Protein AF-A0A6S6XHQ0-F1 (afdb_monomer)

Structure (mmCIF, N/CA/C/O backbone):
data_AF-A0A6S6XHQ0-F1
#
_entry.id   AF-A0A6S6XHQ0-F1
#
loop_
_atom_site.group_PDB
_atom_site.id
_atom_site.type_symbol
_atom_site.label_atom_id
_atom_site.label_alt_id
_atom_site.label_comp_id
_atom_site.label_asym_id
_atom_site.label_entity_id
_atom_site.label_seq_id
_atom_site.pdbx_PDB_ins_code
_atom_site.Cartn_x
_atom_site.Cartn_y
_atom_site.Cartn_z
_atom_site.occupancy
_atom_site.B_iso_or_equiv
_atom_site.auth_seq_id
_atom_site.auth_comp_id
_atom_site.auth_asym_id
_atom_site.auth_atom_id
_atom_site.pdbx_PDB_model_num
ATOM 1 N N . MET A 1 1 ? -4.932 14.420 -19.752 1.00 38.62 1 MET A N 1
ATOM 2 C CA . MET A 1 1 ? -3.745 14.863 -20.520 1.00 38.62 1 MET A CA 1
ATOM 3 C C . MET A 1 1 ? -2.738 15.321 -19.471 1.00 38.62 1 MET A C 1
ATOM 5 O O . MET A 1 1 ? -2.984 16.343 -18.862 1.00 38.62 1 MET A O 1
ATOM 9 N N . THR A 1 2 ? -1.795 14.514 -18.988 1.00 37.59 2 THR A N 1
ATOM 10 C CA . THR A 1 2 ? -0.655 13.879 -19.672 1.00 37.59 2 THR A CA 1
ATOM 11 C C . THR A 1 2 ? -0.311 12.530 -19.008 1.00 37.59 2 THR A C 1
ATOM 13 O O . THR A 1 2 ? -0.291 12.421 -17.786 1.00 37.59 2 THR A O 1
ATOM 16 N N . GLN A 1 3 ? -0.064 11.478 -19.795 1.00 47.12 3 GLN A N 1
ATOM 17 C CA . GLN A 1 3 ? 0.500 10.215 -19.298 1.00 47.12 3 GLN A CA 1
ATOM 18 C C . GLN A 1 3 ? 2.016 10.282 -19.508 1.00 47.12 3 GLN A C 1
ATOM 20 O O . GLN A 1 3 ? 2.485 10.228 -20.641 1.00 47.12 3 GLN A O 1
ATOM 25 N N . VAL A 1 4 ? 2.787 10.441 -18.433 1.00 51.41 4 VAL A N 1
ATOM 26 C CA . VAL A 1 4 ? 4.240 10.227 -18.477 1.00 51.41 4 VAL A CA 1
ATOM 27 C C . VAL A 1 4 ? 4.456 8.715 -18.397 1.00 51.41 4 VAL A C 1
ATOM 29 O O . VAL A 1 4 ? 4.611 8.161 -17.311 1.00 51.41 4 VAL A O 1
ATOM 32 N N . GLU A 1 5 ? 4.359 8.018 -19.529 1.00 57.50 5 GLU A N 1
ATOM 33 C CA . GLU A 1 5 ? 4.591 6.571 -19.572 1.00 57.50 5 GLU A CA 1
ATOM 34 C C . GLU A 1 5 ? 6.095 6.289 -19.545 1.00 57.50 5 GLU A C 1
ATOM 36 O O . GLU A 1 5 ? 6.809 6.398 -20.542 1.00 57.50 5 GLU A O 1
ATOM 41 N N . ASN A 1 6 ? 6.595 5.969 -18.353 1.00 61.06 6 ASN A N 1
ATOM 42 C CA . ASN A 1 6 ? 7.999 5.672 -18.106 1.00 61.06 6 ASN A CA 1
ATOM 43 C C . ASN A 1 6 ? 8.284 4.209 -18.490 1.00 61.06 6 ASN A C 1
ATOM 45 O O . ASN A 1 6 ? 8.389 3.329 -17.635 1.00 61.06 6 ASN A O 1
ATOM 49 N N . TYR A 1 7 ? 8.325 3.937 -19.796 1.00 60.94 7 TYR A N 1
ATOM 50 C CA . TYR A 1 7 ? 8.617 2.610 -20.337 1.00 60.94 7 TYR A CA 1
ATOM 51 C C . TYR A 1 7 ? 10.016 2.150 -19.912 1.00 60.94 7 TYR A C 1
ATOM 53 O O . TYR A 1 7 ? 11.021 2.792 -20.231 1.00 60.94 7 TYR A O 1
ATOM 61 N N . ARG A 1 8 ? 10.104 1.001 -19.230 1.00 63.00 8 ARG A N 1
ATOM 62 C CA . ARG A 1 8 ? 11.395 0.360 -18.954 1.00 63.00 8 ARG A CA 1
ATOM 63 C C . ARG A 1 8 ? 11.858 -0.376 -20.209 1.00 63.00 8 ARG A C 1
ATOM 65 O O . ARG A 1 8 ? 11.155 -1.238 -20.735 1.00 63.00 8 ARG A O 1
ATOM 72 N N . LYS A 1 9 ? 13.054 -0.027 -20.685 1.00 63.47 9 LYS A N 1
ATOM 73 C CA . LYS A 1 9 ? 13.700 -0.664 -21.837 1.00 63.47 9 LYS A CA 1
ATOM 74 C C . LYS A 1 9 ? 14.762 -1.646 -21.341 1.00 63.47 9 LYS A C 1
ATOM 76 O O . LYS A 1 9 ? 15.659 -1.261 -20.599 1.00 63.47 9 LYS A O 1
ATOM 81 N N . SER A 1 10 ? 14.639 -2.909 -21.731 1.00 66.94 10 SER A N 1
ATOM 82 C CA . SER A 1 10 ? 15.709 -3.912 -21.689 1.00 66.94 10 SER A CA 1
ATOM 83 C C . SER A 1 10 ? 16.320 -4.051 -23.088 1.00 66.94 10 SER A C 1
ATOM 85 O O . SER A 1 10 ? 15.697 -3.627 -24.063 1.00 66.94 10 SER A O 1
ATOM 87 N N . ALA A 1 11 ? 17.505 -4.660 -23.203 1.00 68.69 11 ALA A N 1
ATOM 88 C CA . ALA A 1 11 ? 18.287 -4.748 -24.445 1.00 68.69 11 ALA A CA 1
ATOM 89 C C . ALA A 1 11 ? 17.481 -5.223 -25.676 1.00 68.69 11 ALA A C 1
ATOM 91 O O . ALA A 1 11 ? 17.742 -4.764 -26.784 1.00 68.69 11 ALA A O 1
ATOM 92 N N . HIS A 1 12 ? 16.461 -6.071 -25.486 1.00 68.56 12 HIS A N 1
ATOM 93 C CA . HIS A 1 12 ? 15.580 -6.547 -26.563 1.00 68.56 12 HIS A CA 1
ATOM 94 C C . HIS A 1 12 ? 14.076 -6.473 -26.257 1.00 68.56 12 HIS A C 1
ATOM 96 O O . HIS A 1 12 ? 13.276 -7.128 -26.922 1.00 68.56 12 HIS A O 1
ATOM 10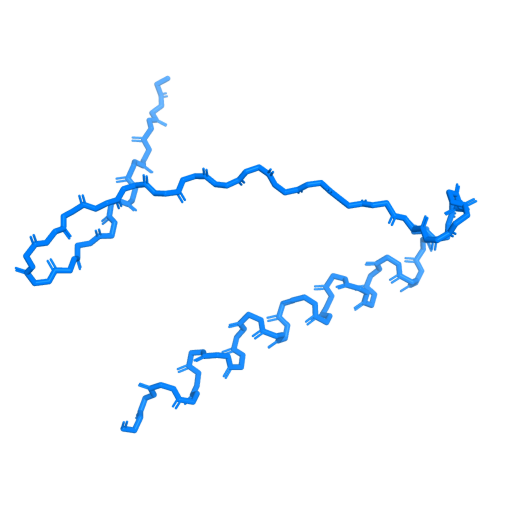2 N N . SER A 1 13 ? 13.638 -5.703 -25.255 1.00 60.53 13 SER A N 1
ATOM 103 C CA . SER A 1 13 ? 12.201 -5.600 -24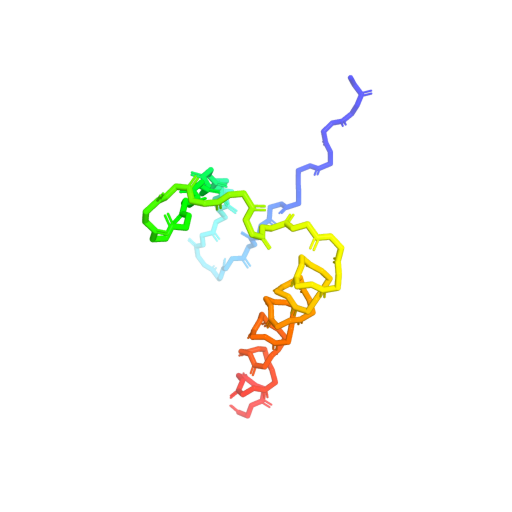.948 1.00 60.53 13 SER A CA 1
ATOM 104 C C . SER A 1 13 ? 11.856 -4.303 -24.228 1.00 60.53 13 SER A C 1
ATOM 106 O O . SER A 1 13 ? 12.475 -3.958 -23.223 1.00 60.53 13 SER A O 1
ATOM 108 N N . THR A 1 14 ? 10.829 -3.609 -24.716 1.00 72.50 14 THR A N 1
ATOM 109 C CA . THR A 1 14 ? 10.205 -2.476 -24.021 1.00 72.50 14 THR A CA 1
ATOM 110 C C . THR A 1 14 ? 8.937 -2.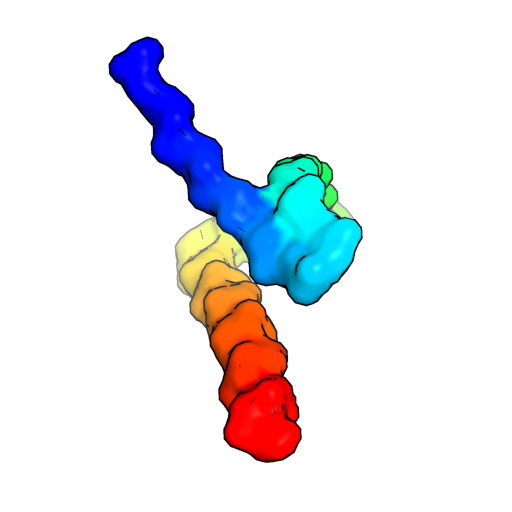987 -23.355 1.00 72.50 14 THR A C 1
ATOM 112 O O . THR A 1 14 ? 8.085 -3.545 -24.040 1.00 72.50 14 THR A O 1
ATOM 115 N N . TYR A 1 15 ? 8.824 -2.841 -22.035 1.00 73.19 15 TYR A N 1
ATOM 116 C CA . TYR A 1 15 ? 7.677 -3.347 -21.285 1.00 73.19 15 TYR A CA 1
ATOM 117 C C . TYR A 1 15 ? 7.094 -2.277 -20.362 1.00 73.19 15 TYR A C 1
ATOM 119 O O . TYR A 1 15 ? 7.818 -1.519 -19.712 1.00 73.19 15 TYR A O 1
ATOM 127 N N . ASP A 1 16 ? 5.768 -2.259 -20.289 1.00 70.88 16 ASP A N 1
ATOM 128 C CA . ASP A 1 16 ? 5.000 -1.566 -19.262 1.00 70.88 16 ASP A CA 1
ATOM 129 C C . ASP A 1 16 ? 4.240 -2.630 -18.471 1.00 70.88 16 ASP A C 1
ATOM 131 O O . ASP A 1 16 ? 3.360 -3.306 -19.002 1.00 70.88 16 ASP A O 1
ATOM 135 N N . ILE A 1 17 ? 4.645 -2.849 -17.220 1.00 75.56 17 ILE A N 1
ATOM 136 C CA . ILE A 1 17 ? 4.043 -3.878 -16.372 1.00 75.56 17 ILE A CA 1
ATOM 137 C C . ILE A 1 17 ? 3.411 -3.198 -15.163 1.00 75.56 17 ILE A C 1
ATOM 139 O O . ILE A 1 17 ? 4.082 -2.861 -14.184 1.00 75.56 17 ILE A O 1
ATOM 143 N N . LYS A 1 18 ? 2.094 -3.008 -15.248 1.00 82.12 18 LYS A N 1
ATOM 144 C CA . LYS A 1 18 ? 1.253 -2.414 -14.206 1.00 82.12 18 LYS A CA 1
ATOM 145 C C . LYS A 1 18 ? 0.623 -3.537 -13.372 1.00 82.12 18 LYS A C 1
ATOM 147 O O . LYS A 1 18 ? -0.122 -4.359 -13.893 1.00 82.12 18 LYS A O 1
ATOM 152 N N . TYR A 1 19 ? 0.922 -3.579 -12.071 1.00 82.94 19 TYR A N 1
ATOM 153 C CA . TYR A 1 19 ? 0.388 -4.586 -11.143 1.00 82.94 19 TYR A CA 1
ATOM 154 C C . TYR A 1 19 ? -0.618 -3.972 -10.160 1.00 82.94 19 TYR A C 1
ATOM 156 O O . TYR A 1 19 ? -0.305 -2.995 -9.482 1.00 82.94 19 TYR A O 1
ATOM 164 N N . HIS A 1 20 ? -1.787 -4.603 -10.010 1.00 86.69 20 HIS A N 1
ATOM 165 C CA . HIS A 1 20 ? -2.759 -4.304 -8.952 1.00 86.69 20 HIS A CA 1
ATOM 166 C C . HIS A 1 20 ? -2.690 -5.383 -7.864 1.00 86.69 20 HIS A C 1
ATOM 168 O O . HIS A 1 20 ? -3.286 -6.448 -7.994 1.00 86.69 20 HIS A O 1
ATOM 174 N N . LEU A 1 21 ? -1.949 -5.112 -6.787 1.00 83.19 21 LEU A N 1
ATOM 175 C CA . LEU A 1 21 ? -1.822 -6.022 -5.647 1.00 83.19 21 LEU A CA 1
ATOM 176 C C . LEU A 1 21 ? -2.619 -5.498 -4.449 1.00 83.19 21 LEU A C 1
ATOM 178 O O . LEU A 1 21 ? -2.321 -4.427 -3.920 1.00 83.19 21 LEU A O 1
ATOM 182 N N . VAL A 1 22 ? -3.583 -6.291 -3.982 1.00 87.38 22 VAL A N 1
ATOM 183 C CA . VAL A 1 22 ? -4.348 -6.042 -2.754 1.00 87.38 22 VAL A CA 1
ATOM 184 C C . VAL A 1 22 ? -4.139 -7.222 -1.812 1.00 87.38 22 VAL A C 1
ATOM 186 O O . VAL A 1 22 ? -4.232 -8.373 -2.228 1.00 87.38 22 VAL A O 1
ATOM 189 N N . TRP A 1 23 ? -3.853 -6.953 -0.539 1.00 84.19 23 TRP A N 1
ATOM 190 C CA . TRP A 1 23 ? -3.720 -7.990 0.485 1.00 84.19 23 TRP A CA 1
ATOM 191 C C . TRP A 1 23 ? -4.488 -7.606 1.750 1.00 84.19 23 TRP A C 1
ATOM 193 O O . TRP A 1 23 ? -4.690 -6.428 2.043 1.00 84.19 23 TRP A O 1
ATOM 203 N N . ILE A 1 24 ? -4.915 -8.618 2.507 1.00 83.50 24 ILE A N 1
ATOM 204 C CA . ILE A 1 24 ? -5.716 -8.477 3.731 1.00 83.50 24 ILE A CA 1
ATOM 205 C C . ILE A 1 24 ? -4.972 -9.153 4.889 1.00 83.50 24 ILE A C 1
ATOM 207 O O . ILE A 1 24 ? -4.197 -10.088 4.690 1.00 83.50 24 ILE A O 1
ATOM 211 N N . THR A 1 25 ? -5.180 -8.669 6.113 1.00 87.81 25 THR A N 1
ATOM 212 C CA . THR A 1 25 ? -4.595 -9.254 7.324 1.00 87.81 25 THR A CA 1
ATOM 213 C C . THR A 1 25 ? -5.281 -10.559 7.722 1.00 87.81 25 THR A C 1
ATOM 215 O O . THR A 1 25 ? -6.470 -10.781 7.469 1.00 87.81 25 THR A O 1
ATOM 218 N N . LYS A 1 26 ? -4.534 -11.432 8.407 1.00 84.12 26 LYS A N 1
ATOM 219 C CA . LYS A 1 26 ? -5.094 -12.643 9.015 1.00 84.12 26 LYS A CA 1
ATOM 220 C C . LYS A 1 26 ? -6.274 -12.260 9.923 1.00 84.12 26 LYS A C 1
ATOM 222 O O . LYS A 1 26 ? -6.157 -11.343 10.737 1.00 84.12 26 LYS A O 1
ATOM 227 N N . TYR A 1 27 ? -7.404 -12.955 9.771 1.00 89.19 27 TYR A N 1
ATOM 228 C CA . TYR A 1 27 ? -8.660 -12.713 10.503 1.00 89.19 27 TYR A CA 1
ATOM 229 C C . TYR A 1 27 ? -9.347 -11.361 10.240 1.00 89.19 27 TYR A C 1
ATOM 231 O O . TYR A 1 27 ? -10.195 -10.960 11.032 1.00 89.19 27 TYR A O 1
ATOM 239 N N . ARG A 1 28 ? -8.994 -10.648 9.157 1.00 78.69 28 ARG A N 1
ATOM 240 C CA . ARG A 1 28 ? -9.614 -9.366 8.757 1.00 78.69 28 ARG A CA 1
ATOM 241 C C . ARG A 1 28 ? -9.651 -8.307 9.867 1.00 78.69 28 ARG A C 1
ATOM 243 O O . ARG A 1 28 ? -10.488 -7.408 9.847 1.00 78.69 28 ARG A O 1
ATOM 250 N N . LYS A 1 29 ? -8.746 -8.389 10.844 1.00 78.69 29 LYS A N 1
ATOM 251 C CA . LYS A 1 29 ? -8.674 -7.386 11.908 1.00 78.69 29 LYS A CA 1
ATOM 252 C C . LYS A 1 29 ? -8.179 -6.069 11.313 1.00 78.69 29 LYS A C 1
ATOM 254 O O . LYS A 1 29 ? -7.195 -6.063 10.567 1.00 78.69 29 LYS A O 1
ATOM 259 N N . ALA A 1 30 ? -8.809 -4.959 11.694 1.00 77.81 30 ALA A N 1
ATOM 260 C CA . ALA A 1 30 ? -8.408 -3.599 11.323 1.00 77.81 30 ALA A CA 1
ATOM 261 C C . ALA A 1 30 ? -7.140 -3.147 12.085 1.00 77.81 30 ALA A C 1
ATOM 263 O O . ALA A 1 30 ? -7.111 -2.115 12.745 1.00 77.81 30 ALA A O 1
ATOM 264 N N . VAL A 1 31 ? -6.081 -3.961 12.026 1.00 79.75 31 VAL A N 1
ATOM 265 C CA . VAL A 1 31 ? -4.786 -3.726 12.690 1.00 79.75 31 VAL A CA 1
ATOM 266 C C . VAL A 1 31 ? -3.869 -2.795 11.894 1.00 79.75 31 VAL A C 1
ATOM 268 O O . VAL A 1 31 ? -2.831 -2.372 12.396 1.00 79.75 31 VAL A O 1
ATOM 271 N N . LEU A 1 32 ? -4.237 -2.451 10.657 1.00 76.19 32 LEU A N 1
ATOM 272 C CA . LEU A 1 32 ? -3.481 -1.536 9.798 1.00 76.19 32 LEU A CA 1
ATOM 273 C C . LEU A 1 32 ? -3.781 -0.066 10.130 1.00 76.19 32 LEU A C 1
ATOM 275 O O . LEU A 1 32 ? -4.055 0.731 9.236 1.00 76.19 32 LEU A O 1
ATOM 279 N N . THR A 1 33 ? -3.691 0.302 11.408 1.00 81.81 33 THR A N 1
ATOM 280 C CA . THR A 1 33 ? -3.975 1.663 11.883 1.00 81.81 33 THR A CA 1
ATOM 281 C C . THR A 1 33 ? -2.816 2.181 12.739 1.00 81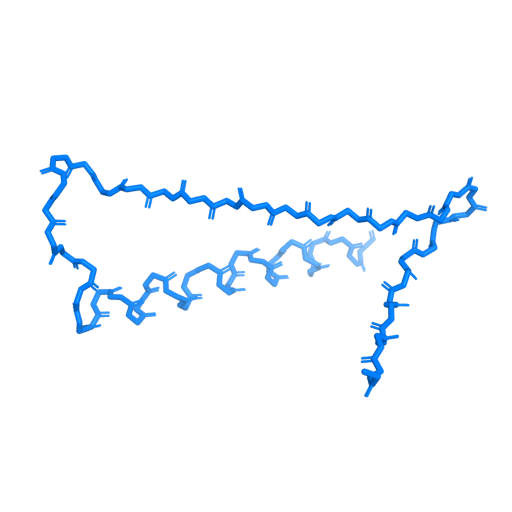.81 33 THR A C 1
ATOM 283 O O . THR A 1 33 ? -2.157 1.424 13.456 1.00 81.81 33 THR A O 1
ATOM 286 N N . GLY A 1 34 ? -2.521 3.480 12.637 1.00 85.19 34 GLY A N 1
ATOM 287 C CA . GLY A 1 34 ? -1.484 4.147 13.430 1.00 85.19 34 GLY A CA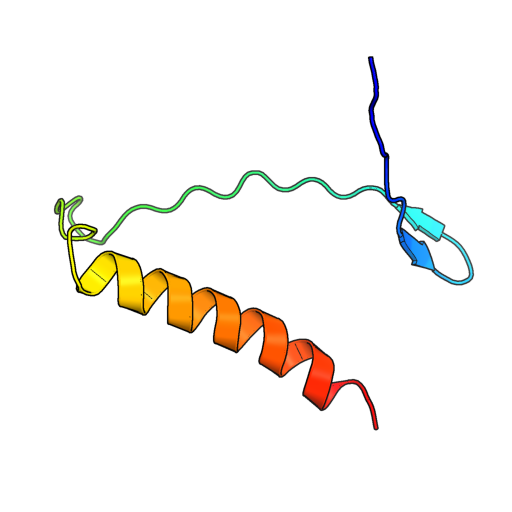 1
ATOM 288 C C . GLY A 1 34 ? -0.059 3.651 13.149 1.00 85.19 34 GLY A C 1
ATOM 289 O O . GLY A 1 34 ? 0.367 3.533 11.998 1.00 85.19 34 GLY A O 1
ATOM 290 N N . LYS A 1 35 ? 0.693 3.360 14.219 1.00 85.94 35 LYS A N 1
ATOM 291 C CA . LYS A 1 35 ? 2.133 3.032 14.168 1.00 85.94 35 LYS A CA 1
ATOM 292 C C . LYS A 1 35 ? 2.444 1.762 13.364 1.00 85.94 35 LYS A C 1
ATOM 294 O O . LYS A 1 35 ? 3.482 1.693 12.709 1.00 85.94 35 LYS A O 1
ATOM 299 N N . ILE A 1 36 ? 1.543 0.776 13.377 1.00 84.62 36 ILE A N 1
ATOM 300 C CA . ILE A 1 36 ? 1.725 -0.494 12.655 1.00 84.62 36 ILE A CA 1
ATOM 301 C C . ILE A 1 36 ? 1.698 -0.245 11.144 1.00 84.62 36 ILE A C 1
ATOM 303 O O . ILE A 1 36 ? 2.590 -0.697 10.431 1.00 84.62 36 ILE A O 1
ATOM 307 N N . ALA A 1 37 ? 0.739 0.553 10.662 1.00 86.25 37 ALA A N 1
ATOM 308 C CA . ALA A 1 37 ? 0.635 0.899 9.245 1.00 86.25 37 ALA A CA 1
ATOM 309 C C . ALA A 1 37 ? 1.882 1.634 8.737 1.00 86.25 37 ALA A C 1
ATOM 311 O O . ALA A 1 37 ? 2.348 1.373 7.624 1.00 86.25 37 ALA A O 1
ATOM 312 N N . GLN A 1 38 ? 2.438 2.527 9.560 1.00 88.81 38 GLN A N 1
ATOM 313 C CA . GLN A 1 38 ? 3.669 3.239 9.239 1.00 88.81 38 GLN A CA 1
ATOM 314 C C . GLN A 1 38 ? 4.857 2.274 9.120 1.00 88.81 38 GLN A C 1
AT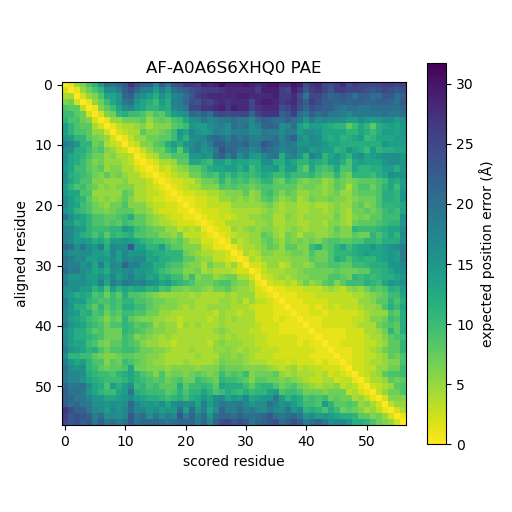OM 316 O O . GLN A 1 38 ? 5.520 2.256 8.083 1.00 88.81 38 GLN A O 1
ATOM 321 N N . ARG A 1 39 ? 5.058 1.397 10.112 1.00 88.00 39 ARG A N 1
ATOM 322 C CA . ARG A 1 39 ? 6.136 0.394 10.099 1.00 88.00 39 ARG A CA 1
ATOM 323 C C . ARG A 1 39 ? 6.025 -0.573 8.923 1.00 88.00 39 ARG A C 1
ATOM 325 O O . ARG A 1 39 ? 7.026 -0.871 8.279 1.00 88.00 39 ARG A O 1
ATOM 332 N N . THR A 1 40 ? 4.821 -1.026 8.573 1.00 88.50 40 THR A N 1
ATOM 333 C CA . THR A 1 40 ? 4.616 -1.874 7.388 1.00 88.50 40 THR A CA 1
ATOM 334 C C . THR A 1 40 ? 4.994 -1.147 6.093 1.00 88.50 40 THR A C 1
ATOM 336 O O . THR A 1 40 ? 5.569 -1.755 5.188 1.00 88.50 40 THR A O 1
ATOM 339 N N . ARG A 1 41 ? 4.709 0.159 5.993 1.00 87.12 41 ARG A N 1
ATOM 340 C CA . ARG A 1 41 ? 5.105 0.990 4.845 1.00 87.12 41 ARG A CA 1
ATOM 341 C C . ARG A 1 41 ? 6.627 1.127 4.747 1.00 87.12 41 ARG A C 1
ATOM 343 O O . ARG A 1 41 ? 7.179 0.969 3.658 1.00 87.12 41 ARG A O 1
ATOM 350 N N . GLU A 1 42 ? 7.288 1.362 5.876 1.00 90.31 42 GLU A N 1
ATOM 351 C CA . GLU A 1 42 ? 8.750 1.445 5.980 1.00 90.31 42 GLU A CA 1
ATOM 352 C C . GLU A 1 42 ? 9.420 0.123 5.583 1.00 90.31 42 GLU A C 1
ATOM 354 O O . GLU A 1 42 ? 10.321 0.120 4.746 1.00 90.31 42 GLU A O 1
ATOM 359 N N . LEU A 1 43 ? 8.930 -1.011 6.097 1.00 88.88 43 LEU A N 1
ATOM 360 C CA . LEU A 1 43 ? 9.446 -2.342 5.759 1.00 88.88 43 LEU A CA 1
ATOM 361 C C . LEU A 1 43 ? 9.306 -2.655 4.268 1.00 88.88 43 LEU A C 1
ATOM 363 O O . LEU A 1 43 ? 10.259 -3.122 3.647 1.00 88.88 43 LEU A O 1
ATOM 367 N N . ARG A 1 44 ? 8.148 -2.348 3.668 1.00 86.44 44 ARG A N 1
ATOM 368 C CA . ARG A 1 44 ? 7.939 -2.521 2.223 1.00 86.44 44 ARG A CA 1
ATOM 369 C C . ARG A 1 44 ? 8.962 -1.723 1.412 1.00 86.44 44 ARG A C 1
ATOM 371 O O . ARG A 1 44 ? 9.537 -2.247 0.462 1.00 86.44 44 ARG A O 1
ATOM 378 N N . SER A 1 45 ? 9.196 -0.471 1.803 1.00 84.75 45 SER A N 1
ATOM 379 C CA . SER A 1 45 ? 10.179 0.403 1.155 1.00 84.75 45 SER A CA 1
ATOM 380 C C . SER A 1 45 ? 11.606 -0.133 1.314 1.00 84.75 45 SER A C 1
ATOM 382 O O . SER A 1 45 ? 12.365 -0.184 0.347 1.00 84.75 45 SER A O 1
ATOM 384 N N . CYS A 1 46 ? 11.954 -0.621 2.507 1.00 87.06 46 CYS A N 1
ATOM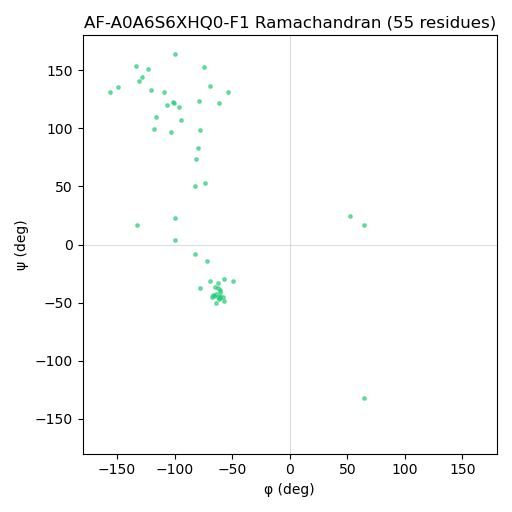 385 C CA . CYS A 1 46 ? 13.254 -1.226 2.788 1.00 87.06 46 CYS A CA 1
ATOM 386 C C . CYS A 1 46 ? 13.517 -2.469 1.921 1.00 87.06 46 CYS A C 1
ATOM 388 O O . CYS A 1 46 ? 14.584 -2.578 1.318 1.00 87.06 46 CYS A O 1
ATOM 390 N N . ILE A 1 47 ? 12.538 -3.375 1.798 1.00 86.44 47 ILE A N 1
ATOM 391 C CA . ILE A 1 47 ? 12.657 -4.584 0.966 1.00 86.44 47 ILE A CA 1
ATOM 392 C C . ILE A 1 47 ? 12.854 -4.216 -0.506 1.00 86.44 47 ILE A C 1
ATOM 394 O O . ILE A 1 47 ? 13.727 -4.782 -1.165 1.00 86.44 47 ILE A O 1
ATOM 398 N N . HIS A 1 48 ? 12.071 -3.259 -1.012 1.00 81.44 48 HIS A N 1
ATOM 399 C CA . HIS A 1 48 ? 12.203 -2.794 -2.390 1.00 81.44 48 HIS A CA 1
ATOM 400 C C . HIS A 1 48 ? 13.619 -2.278 -2.669 1.00 81.44 48 HIS A C 1
ATOM 402 O O . HIS A 1 48 ? 14.231 -2.707 -3.642 1.00 81.44 48 HIS A O 1
ATOM 408 N N . LYS A 1 49 ? 14.161 -1.419 -1.795 1.00 78.69 49 LYS A N 1
ATOM 409 C CA . LYS A 1 49 ? 15.502 -0.833 -1.957 1.00 78.69 49 LYS A CA 1
ATOM 410 C C . LYS A 1 49 ? 16.621 -1.870 -1.853 1.00 78.69 49 LYS A C 1
ATOM 412 O O . LYS A 1 49 ? 17.494 -1.902 -2.711 1.00 78.69 49 LYS A O 1
ATOM 417 N N . ARG A 1 50 ? 16.536 -2.792 -0.887 1.00 77.62 50 ARG A N 1
ATOM 418 C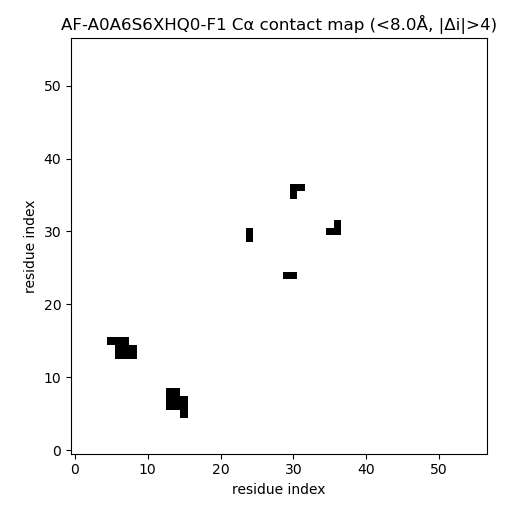 CA . ARG A 1 50 ? 17.554 -3.835 -0.663 1.00 77.62 50 ARG 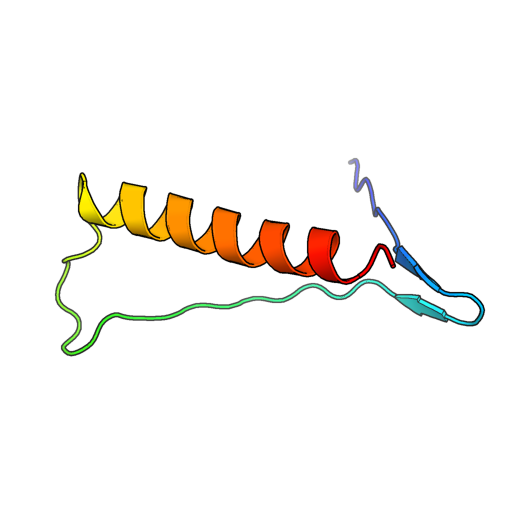A CA 1
ATOM 419 C C . ARG A 1 50 ? 17.800 -4.715 -1.895 1.00 77.62 50 ARG A C 1
ATOM 421 O O . ARG A 1 50 ? 18.901 -5.230 -2.070 1.00 77.62 50 ARG A O 1
ATOM 428 N N . ARG A 1 51 ? 16.785 -4.909 -2.745 1.00 63.91 51 ARG A N 1
ATOM 429 C CA . ARG A 1 51 ? 16.931 -5.692 -3.980 1.00 63.91 51 ARG A CA 1
ATOM 430 C C . ARG A 1 51 ? 17.806 -4.991 -5.024 1.00 63.91 51 ARG A C 1
ATOM 432 O O . ARG A 1 51 ? 18.465 -5.686 -5.787 1.00 63.91 51 ARG A O 1
ATOM 439 N N . TYR A 1 52 ? 17.816 -3.660 -5.062 1.00 61.62 52 TYR A N 1
ATOM 440 C CA . TYR A 1 52 ? 18.636 -2.916 -6.019 1.00 61.62 52 TYR A CA 1
ATOM 441 C C . TYR A 1 52 ? 20.107 -2.874 -5.593 1.00 61.62 52 TYR A C 1
ATOM 443 O O . TYR A 1 52 ? 20.967 -3.078 -6.441 1.00 61.62 52 TYR A O 1
ATOM 451 N N . ASP A 1 53 ? 20.397 -2.747 -4.293 1.00 60.75 53 ASP A N 1
ATOM 452 C CA . ASP A 1 53 ? 21.784 -2.720 -3.790 1.00 60.75 53 ASP A CA 1
ATOM 453 C C . ASP A 1 53 ? 22.539 -4.039 -4.018 1.00 60.75 53 ASP A C 1
ATOM 455 O O . ASP A 1 53 ? 23.724 -4.043 -4.333 1.00 60.75 53 ASP A O 1
ATOM 459 N N . LYS A 1 54 ? 21.855 -5.185 -3.907 1.00 55.91 54 LYS A N 1
ATOM 460 C CA . LYS A 1 54 ? 22.460 -6.506 -4.156 1.00 55.91 54 LYS A CA 1
ATOM 461 C C . LYS A 1 54 ? 22.742 -6.796 -5.635 1.00 55.91 54 LYS A C 1
ATOM 463 O O . LYS A 1 54 ? 23.434 -7.766 -5.914 1.00 55.91 54 LYS A O 1
ATOM 468 N N . MET A 1 55 ? 22.180 -6.012 -6.556 1.00 49.28 55 MET A N 1
ATOM 469 C CA . MET A 1 55 ? 22.284 -6.233 -8.004 1.00 49.28 55 MET A CA 1
ATOM 470 C C . MET A 1 55 ? 23.354 -5.350 -8.667 1.00 49.28 55 MET A C 1
ATOM 472 O O . MET A 1 55 ? 23.465 -5.356 -9.887 1.00 49.28 55 MET A O 1
ATOM 476 N N . SER A 1 56 ? 24.100 -4.567 -7.880 1.00 45.50 56 SER A N 1
ATOM 477 C CA . SER A 1 56 ? 25.119 -3.632 -8.373 1.00 45.50 56 SER A CA 1
ATOM 478 C C . SER A 1 56 ? 26.558 -4.175 -8.278 1.00 45.50 56 SER A C 1
ATOM 480 O O . SER A 1 56 ? 27.490 -3.373 -8.243 1.00 45.50 56 SER A O 1
ATOM 482 N N . ILE A 1 57 ? 26.740 -5.502 -8.226 1.00 42.03 57 ILE A N 1
ATOM 483 C CA . ILE A 1 57 ? 28.043 -6.196 -8.293 1.00 42.03 57 ILE A CA 1
ATOM 484 C C . ILE A 1 57 ? 28.088 -7.016 -9.577 1.00 42.03 57 ILE A C 1
ATOM 486 O O . ILE A 1 57 ? 27.083 -7.721 -9.828 1.00 42.03 57 ILE A O 1
#

pLDDT: mean 73.63, std 14.57, range [37.59, 90.31]

Secondary structure (DSSP, 8-state):
------PEEETTEEE----------GGG----STHHHHHHHHHHHHHHHHHHHTT--

Mean predicted aligned error: 10.06 Å

Sequence (57 aa):
MTQVENYRKSAHSTYDIKYHLVWITKYRKAVLTGKIAQRTRELRSCIHKRRYDKMSI

Foldseek 3Di:
DDDPQPFDDDPPDTDDDDDDDDDADDPNDPPCDDPNVVVVVVVVVVVVVVVVVVVPD

Radius of gyration: 16.77 Å; Cα contacts (8 Å, |Δi|>4): 14; chains: 1; bounding box: 38×28×41 Å

Solvent-accessible surface area (backbone atoms only — not comparable to full-atom values): 3990 Å² total; per-residue (Å²): 142,82,83,85,78,82,65,49,72,52,102,90,48,76,50,83,86,87,83,89,86,85,87,81,54,86,90,71,55,88,62,75,51,71,71,54,38,51,51,54,52,52,51,54,52,50,55,61,51,54,59,55,68,74,64,76,116